Protein AF-A0A2D6LQT3-F1 (afdb_monomer)

Mean predicted aligned error: 7.53 Å

Foldseek 3Di:
DDPPPPPLPQDDDDPDFQKFKDWAQEPNWTKIKIWGWDQDPVGIQTQFIAIATVVHDPVVRVVRRVLRVVVNRCSSSVNDLVVVLVVDDLLDPNNVVSVVCVVCVPCRSVVNDPPDDHDRHYSPPVVPDD

Radius of gyration: 15.78 Å; Cα contacts (8 Å, |Δi|>4): 178; chains: 1; bounding box: 36×43×49 Å

Sequence (130 aa):
MTLIKENKVRKEIPNRMMSATFALPIDGRRVVGILDYTASETGLTPMAFWIKLKPTDSYLDRELRASGKLISRCLQHGESLKDLVDTLSQDNVIGQMANYLHKNMEDIIMGKQPDKKQRELSTDPYAMRE

Structure (mmCIF, N/CA/C/O backbone):
data_AF-A0A2D6LQT3-F1
#
_entry.id   AF-A0A2D6LQT3-F1
#
loop_
_atom_site.group_PDB
_atom_site.id
_atom_site.type_symbol
_atom_site.label_atom_id
_atom_site.label_alt_id
_atom_site.label_comp_id
_atom_site.label_asym_id
_atom_site.label_entity_id
_atom_site.label_seq_id
_atom_site.pdbx_PDB_ins_code
_atom_site.Cartn_x
_atom_site.Cartn_y
_atom_site.Cartn_z
_atom_site.occupancy
_atom_site.B_iso_or_equiv
_atom_site.auth_seq_id
_atom_site.auth_comp_id
_atom_site.auth_asym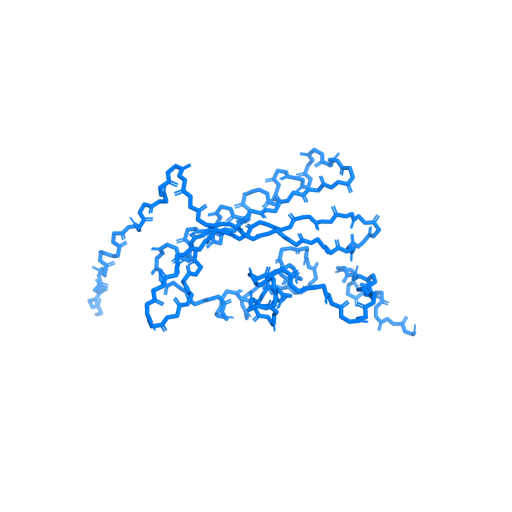_id
_atom_site.auth_atom_id
_atom_site.pdbx_PDB_model_num
ATOM 1 N N . MET A 1 1 ? 4.390 31.448 17.682 1.00 37.88 1 MET A N 1
ATOM 2 C CA . MET A 1 1 ? 3.850 30.212 17.076 1.00 37.88 1 MET A CA 1
ATOM 3 C C . MET A 1 1 ? 4.090 29.062 18.033 1.00 37.88 1 MET A C 1
ATOM 5 O O . MET A 1 1 ? 5.194 28.538 18.097 1.00 37.88 1 MET A O 1
ATOM 9 N N . THR A 1 2 ? 3.092 28.723 18.838 1.00 39.22 2 THR A N 1
ATOM 10 C CA . THR A 1 2 ? 3.150 27.572 19.738 1.00 39.22 2 THR A CA 1
ATOM 11 C C . THR A 1 2 ? 2.821 26.338 18.907 1.00 39.22 2 THR A C 1
ATOM 13 O O . THR A 1 2 ? 1.678 26.151 18.503 1.00 39.22 2 THR A O 1
ATOM 16 N N . LEU A 1 3 ? 3.836 25.533 18.584 1.00 50.19 3 LEU A N 1
ATOM 17 C CA . LEU A 1 3 ? 3.640 24.203 18.011 1.00 50.19 3 LEU A CA 1
ATOM 18 C C . LEU A 1 3 ? 2.933 23.359 19.072 1.00 50.19 3 LEU A C 1
ATOM 20 O O . LEU A 1 3 ? 3.573 22.837 19.986 1.00 50.19 3 LEU A O 1
ATOM 24 N N . ILE A 1 4 ? 1.607 23.270 18.989 1.00 50.50 4 ILE A N 1
ATOM 25 C CA . ILE A 1 4 ? 0.840 22.289 19.749 1.00 50.50 4 ILE A CA 1
ATOM 26 C C . ILE A 1 4 ? 1.312 20.929 19.235 1.00 50.50 4 ILE A C 1
ATOM 28 O O . ILE A 1 4 ? 0.932 20.488 18.154 1.00 50.50 4 ILE A O 1
ATOM 32 N N . LYS A 1 5 ? 2.216 20.287 19.983 1.00 48.38 5 LYS A N 1
ATOM 33 C CA . LYS A 1 5 ? 2.513 18.866 19.822 1.00 48.38 5 LYS A CA 1
ATOM 34 C C . LYS A 1 5 ? 1.243 18.120 20.205 1.00 48.38 5 LYS A C 1
ATOM 36 O O . LYS A 1 5 ? 1.045 17.794 21.374 1.00 48.38 5 LYS A O 1
ATOM 41 N N . GLU A 1 6 ? 0.375 17.860 19.235 1.00 52.84 6 GLU A N 1
ATOM 42 C CA . GLU A 1 6 ? -0.593 16.784 19.381 1.00 52.84 6 GLU A CA 1
ATOM 43 C C . GLU A 1 6 ? 0.213 15.499 19.591 1.00 52.84 6 GLU A C 1
ATOM 45 O O . GLU A 1 6 ? 0.809 14.952 18.662 1.00 52.84 6 GLU A O 1
ATOM 50 N N . ASN A 1 7 ? 0.287 15.035 20.838 1.00 50.50 7 ASN A N 1
ATOM 51 C CA . ASN A 1 7 ? 0.776 13.702 21.168 1.00 50.50 7 ASN A CA 1
ATOM 52 C C . ASN A 1 7 ? -0.243 12.682 20.635 1.00 50.50 7 ASN A C 1
ATOM 54 O O . ASN A 1 7 ? -0.975 12.059 21.401 1.00 50.50 7 ASN A O 1
ATOM 58 N N . LYS A 1 8 ? -0.327 12.514 19.310 1.00 56.72 8 LYS A N 1
ATOM 59 C CA . LYS A 1 8 ? -1.045 11.391 18.707 1.00 56.72 8 LYS A CA 1
ATOM 60 C C . LYS A 1 8 ? -0.233 10.134 18.983 1.00 56.72 8 LYS A C 1
ATOM 62 O O . LYS A 1 8 ? 0.668 9.773 18.223 1.00 56.72 8 LYS A O 1
ATOM 67 N N . VAL A 1 9 ? -0.523 9.510 20.124 1.00 64.81 9 VAL A N 1
ATOM 68 C CA . VAL A 1 9 ? 0.001 8.197 20.499 1.00 64.81 9 VAL A CA 1
ATOM 69 C C . VAL A 1 9 ? -0.319 7.237 19.356 1.00 64.81 9 VAL A C 1
ATOM 71 O O . VAL A 1 9 ? -1.469 7.118 18.935 1.00 64.81 9 VAL A O 1
ATOM 74 N N . ARG A 1 10 ? 0.722 6.599 18.814 1.00 68.56 10 ARG A N 1
ATOM 75 C CA . ARG A 1 10 ? 0.609 5.628 17.725 1.00 68.56 10 ARG A CA 1
ATOM 76 C C . ARG A 1 10 ? -0.366 4.529 18.143 1.00 68.56 10 ARG A C 1
ATOM 78 O O . ARG A 1 10 ? -0.121 3.861 19.145 1.00 68.56 10 ARG A O 1
ATOM 85 N N . LYS A 1 11 ? -1.426 4.303 17.364 1.00 77.06 11 LYS A N 1
ATOM 86 C CA . LYS A 1 11 ? -2.295 3.141 17.582 1.00 77.06 11 LYS A CA 1
ATOM 87 C C . LYS A 1 11 ? -1.495 1.866 17.321 1.00 77.06 11 LYS A C 1
ATOM 89 O O . LYS A 1 11 ? -0.967 1.689 16.222 1.00 77.06 11 LYS A O 1
ATOM 94 N N . GLU A 1 12 ? -1.373 0.995 18.318 1.00 75.19 12 GLU A N 1
ATOM 95 C CA . GLU A 1 12 ? -0.728 -0.305 18.126 1.00 75.19 12 GLU A CA 1
ATOM 96 C C . GLU A 1 12 ? -1.488 -1.138 17.088 1.00 75.19 12 GLU A C 1
ATOM 98 O O . GLU A 1 12 ? -2.711 -1.055 16.982 1.00 75.19 12 GLU A O 1
ATOM 103 N N . ILE A 1 13 ? -0.750 -1.927 16.303 1.00 75.12 13 ILE A N 1
ATOM 104 C CA . ILE A 1 13 ? -1.326 -2.945 15.419 1.00 75.12 13 ILE A CA 1
ATOM 105 C C . ILE A 1 13 ? -1.290 -4.267 16.197 1.00 75.12 13 ILE A C 1
ATOM 107 O O . ILE A 1 13 ? -0.194 -4.771 16.453 1.00 75.12 13 ILE A O 1
ATOM 111 N N . PRO A 1 14 ? -2.446 -4.828 16.596 1.00 75.94 14 PRO A N 1
ATOM 112 C CA . PRO A 1 14 ? -2.530 -6.167 17.162 1.00 75.94 14 PRO A CA 1
ATOM 113 C C . PRO A 1 14 ? -1.847 -7.231 16.295 1.00 75.94 14 PRO A C 1
ATOM 115 O O . PRO A 1 14 ? -1.896 -7.175 15.070 1.00 75.94 14 PRO A O 1
ATOM 118 N N . ASN A 1 15 ? -1.315 -8.279 16.931 1.00 71.75 15 ASN A N 1
ATOM 119 C CA . ASN A 1 15 ? -0.704 -9.426 16.239 1.00 71.75 15 ASN A CA 1
ATOM 120 C C . ASN A 1 15 ? -1.666 -10.187 15.301 1.00 71.75 15 ASN A C 1
ATOM 122 O O . ASN A 1 15 ? -1.217 -11.004 14.497 1.00 71.75 15 ASN A O 1
ATOM 126 N N . ARG A 1 16 ? -2.981 -9.967 15.415 1.00 70.94 16 ARG A N 1
ATOM 127 C CA . ARG A 1 16 ? -4.013 -10.518 14.529 1.00 70.94 16 ARG A CA 1
ATOM 128 C C . ARG A 1 16 ? -5.042 -9.430 14.234 1.00 70.94 16 ARG A C 1
ATOM 130 O O . ARG A 1 16 ? -5.748 -9.003 15.142 1.00 70.94 16 ARG A O 1
ATOM 137 N N . MET A 1 17 ? -5.109 -8.999 12.978 1.00 85.75 17 MET A N 1
ATOM 138 C CA . MET A 1 17 ? -6.057 -8.000 12.480 1.00 85.75 17 MET A CA 1
ATOM 139 C C . MET A 1 17 ? -6.780 -8.545 11.245 1.00 85.75 17 MET A C 1
ATOM 141 O O . MET A 1 17 ? -6.274 -9.447 10.572 1.00 85.75 17 MET A O 1
ATOM 145 N N . MET A 1 18 ? -7.970 -8.012 10.955 1.00 89.62 18 MET A N 1
ATOM 146 C CA . MET A 1 18 ? -8.616 -8.258 9.669 1.00 89.62 18 MET A CA 1
ATOM 147 C C . MET A 1 18 ? -7.704 -7.746 8.557 1.00 89.62 18 MET A C 1
ATOM 149 O O . MET A 1 18 ? -7.146 -6.654 8.659 1.00 89.62 18 MET A O 1
ATOM 153 N N . SER A 1 19 ? -7.547 -8.550 7.509 1.00 91.62 19 SER A N 1
ATOM 154 C CA . SER A 1 19 ? -6.701 -8.197 6.378 1.00 91.62 19 SER A CA 1
ATOM 155 C C . SER A 1 19 ? -7.382 -8.526 5.060 1.00 91.62 19 SER A C 1
ATOM 157 O O . SER A 1 19 ? -8.125 -9.502 4.951 1.00 91.62 19 SER A O 1
ATOM 159 N N . ALA A 1 20 ? -7.133 -7.693 4.058 1.00 92.44 20 ALA A N 1
ATOM 160 C CA . ALA A 1 20 ? -7.560 -7.909 2.686 1.00 92.44 20 ALA A CA 1
ATOM 161 C C . ALA A 1 20 ? -6.334 -7.874 1.776 1.00 92.44 20 ALA A C 1
ATOM 163 O O . ALA A 1 20 ? -5.432 -7.056 1.953 1.00 92.44 20 ALA A O 1
ATOM 164 N N . THR A 1 21 ? -6.279 -8.787 0.810 1.00 92.69 21 THR A N 1
ATOM 165 C CA . THR A 1 21 ? -5.161 -8.886 -0.132 1.00 92.69 21 THR A CA 1
ATOM 166 C C . THR A 1 21 ? -5.653 -8.629 -1.543 1.00 92.69 21 THR A C 1
ATOM 168 O O . THR A 1 21 ? -6.643 -9.212 -1.974 1.00 92.69 21 THR A O 1
ATOM 171 N N . PHE A 1 22 ? -4.917 -7.814 -2.285 1.00 92.31 22 PHE A N 1
ATOM 172 C CA . PHE A 1 22 ? -5.139 -7.580 -3.706 1.00 92.31 22 PHE A CA 1
ATOM 173 C C . PHE A 1 22 ? -3.807 -7.619 -4.451 1.00 92.31 22 PHE A C 1
ATOM 175 O O . PHE A 1 22 ? -2.731 -7.542 -3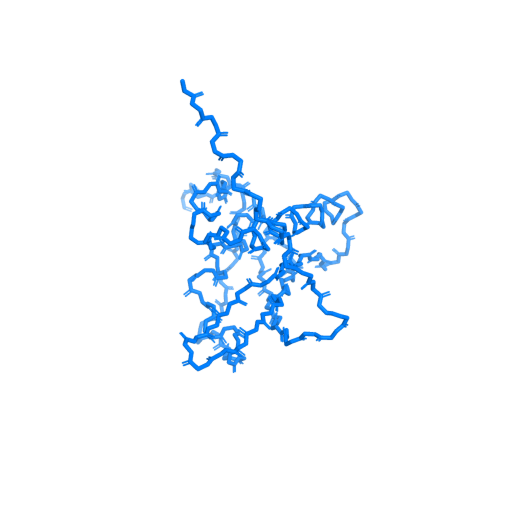.852 1.00 92.31 22 PHE A O 1
ATOM 182 N N . ALA A 1 23 ? -3.861 -7.792 -5.767 1.00 92.06 23 ALA A N 1
ATOM 183 C CA . ALA A 1 23 ? -2.665 -7.810 -6.592 1.00 92.06 23 ALA A CA 1
ATOM 184 C C . ALA A 1 23 ? -2.882 -7.008 -7.868 1.00 92.06 23 ALA A C 1
ATOM 186 O O . ALA A 1 23 ? -3.936 -7.127 -8.491 1.00 92.06 23 ALA A O 1
ATOM 187 N N . LEU A 1 24 ? -1.866 -6.245 -8.258 1.00 91.44 24 LEU A N 1
ATOM 188 C CA . LEU A 1 24 ? -1.849 -5.473 -9.491 1.00 91.44 24 LEU A CA 1
ATOM 189 C C . LEU A 1 24 ? -0.682 -5.921 -10.376 1.00 91.44 24 LEU A C 1
ATOM 191 O O . LEU A 1 24 ? 0.407 -6.193 -9.858 1.00 91.44 24 LEU A O 1
ATOM 195 N N . PRO A 1 25 ? -0.901 -6.018 -11.695 1.00 91.56 25 PRO A N 1
ATOM 196 C CA . PRO A 1 25 ? 0.184 -6.091 -12.657 1.00 91.56 25 PRO A CA 1
ATOM 197 C C . PRO A 1 25 ? 0.775 -4.685 -12.850 1.00 91.56 25 PRO A C 1
ATOM 199 O O . PRO A 1 25 ? 0.061 -3.771 -13.267 1.00 91.56 25 PRO A O 1
ATOM 202 N N . ILE A 1 26 ? 2.039 -4.496 -12.466 1.00 90.31 26 ILE A N 1
ATOM 203 C CA . ILE A 1 26 ? 2.764 -3.224 -12.591 1.00 90.31 26 ILE A CA 1
ATOM 204 C C . ILE A 1 26 ? 4.149 -3.507 -13.177 1.00 90.31 26 ILE A C 1
ATOM 206 O O . ILE A 1 26 ? 4.893 -4.310 -12.610 1.00 90.31 26 ILE A O 1
ATOM 210 N N . ASP A 1 27 ? 4.501 -2.852 -14.281 1.00 87.31 27 ASP A N 1
ATOM 211 C CA . ASP A 1 27 ? 5.795 -2.982 -14.973 1.00 87.31 27 ASP A CA 1
ATOM 212 C C . ASP A 1 27 ? 6.189 -4.441 -15.287 1.00 87.31 27 ASP A C 1
ATOM 214 O O . ASP A 1 27 ? 7.344 -4.851 -15.126 1.00 87.31 27 ASP A O 1
ATOM 218 N N . GLY A 1 28 ? 5.216 -5.272 -15.670 1.00 85.38 28 GLY A N 1
ATOM 219 C CA . GLY A 1 28 ? 5.401 -6.700 -15.941 1.00 85.38 28 GLY A CA 1
ATOM 220 C C . GLY A 1 28 ? 5.583 -7.557 -14.684 1.00 85.38 28 GLY A C 1
ATOM 221 O O . GLY A 1 28 ? 5.923 -8.740 -14.778 1.00 85.38 28 GLY A O 1
ATOM 222 N N . ARG A 1 29 ? 5.376 -6.988 -13.491 1.00 88.12 29 ARG A N 1
ATOM 223 C CA . ARG A 1 29 ? 5.543 -7.654 -12.193 1.00 88.12 29 ARG A CA 1
ATOM 224 C C . ARG A 1 29 ? 4.199 -7.794 -11.498 1.00 88.12 29 ARG A C 1
ATOM 226 O O . ARG A 1 29 ? 3.344 -6.915 -11.549 1.00 88.12 29 ARG A O 1
ATOM 233 N N . ARG A 1 30 ? 4.025 -8.887 -10.752 1.00 90.75 30 ARG A N 1
ATOM 234 C CA . ARG A 1 30 ? 2.862 -9.043 -9.876 1.00 90.75 30 ARG A CA 1
ATOM 235 C C . ARG A 1 30 ? 3.164 -8.410 -8.522 1.00 90.75 30 ARG A C 1
ATOM 237 O O . ARG A 1 30 ? 3.881 -8.993 -7.705 1.00 90.75 30 ARG A O 1
ATOM 244 N N . VAL A 1 31 ? 2.579 -7.248 -8.270 1.00 92.50 31 VAL A N 1
ATOM 245 C CA . VAL A 1 31 ? 2.679 -6.537 -6.992 1.00 92.50 31 VAL A CA 1
ATOM 246 C C . VAL A 1 31 ? 1.501 -6.934 -6.113 1.00 92.50 31 VAL A C 1
ATOM 248 O O . VAL A 1 31 ? 0.355 -6.889 -6.548 1.00 92.50 31 VAL A O 1
ATOM 251 N N . VAL A 1 32 ? 1.766 -7.361 -4.881 1.00 93.50 32 VAL A N 1
ATOM 252 C CA . VAL A 1 32 ? 0.746 -7.800 -3.920 1.00 93.50 32 VAL A CA 1
ATOM 253 C C . VAL A 1 32 ? 0.646 -6.778 -2.798 1.00 93.50 32 VAL A C 1
ATOM 255 O O . VAL A 1 32 ? 1.631 -6.545 -2.100 1.00 93.50 32 VAL A O 1
ATOM 258 N N . GLY A 1 33 ? -0.541 -6.204 -2.619 1.00 93.81 33 GLY A N 1
ATOM 259 C CA . GLY A 1 33 ? -0.892 -5.317 -1.516 1.00 93.81 33 GLY A CA 1
ATOM 260 C C . GLY A 1 33 ? -1.695 -6.065 -0.458 1.00 93.81 33 GLY A C 1
ATOM 261 O O . GLY A 1 33 ? -2.590 -6.842 -0.790 1.00 93.81 33 GLY A O 1
ATOM 262 N N . ILE A 1 34 ? -1.375 -5.838 0.810 1.00 94.19 34 ILE A N 1
ATOM 263 C CA . ILE A 1 34 ? -2.090 -6.384 1.964 1.00 94.19 34 ILE A CA 1
ATOM 264 C C . ILE A 1 34 ? -2.479 -5.200 2.839 1.00 94.19 34 ILE A C 1
ATOM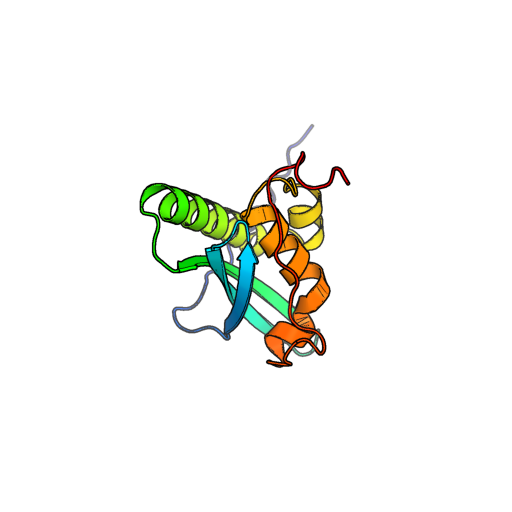 266 O O . ILE A 1 34 ? -1.609 -4.481 3.329 1.00 94.19 34 ILE A O 1
ATOM 270 N N . LEU A 1 35 ? -3.777 -4.988 2.998 1.00 93.69 35 LEU A N 1
ATOM 271 C CA . LEU A 1 35 ? -4.346 -3.971 3.866 1.00 93.69 35 LEU A CA 1
ATOM 272 C C . LEU A 1 35 ? -4.770 -4.625 5.174 1.00 93.69 35 LEU A C 1
ATOM 274 O O . LEU A 1 35 ? -5.612 -5.517 5.137 1.00 93.69 35 LEU A O 1
ATOM 278 N N . ASP A 1 36 ? -4.279 -4.117 6.299 1.00 93.00 36 ASP A N 1
ATOM 279 C CA . ASP A 1 36 ? -4.834 -4.432 7.613 1.00 93.00 36 ASP A CA 1
ATOM 280 C C . ASP A 1 36 ? -5.784 -3.309 8.037 1.00 93.00 36 ASP A C 1
ATOM 282 O O . ASP A 1 36 ? -5.463 -2.122 7.896 1.00 93.00 36 ASP A O 1
ATOM 286 N N . TYR A 1 37 ? -6.955 -3.673 8.549 1.00 91.56 37 TYR A N 1
ATOM 287 C CA . TYR A 1 37 ? -8.006 -2.721 8.900 1.00 91.56 37 TYR A CA 1
ATOM 288 C C . TYR A 1 37 ? -8.810 -3.167 10.123 1.00 91.56 37 TYR A C 1
ATOM 290 O O . TYR A 1 37 ? -8.848 -4.342 10.495 1.00 91.56 37 TYR A O 1
ATOM 298 N N . THR A 1 38 ? -9.501 -2.213 10.737 1.00 89.69 38 THR A N 1
ATOM 299 C CA . THR A 1 38 ? -10.526 -2.476 11.752 1.00 89.69 38 THR A CA 1
ATOM 300 C C . THR A 1 38 ? -11.889 -2.064 11.220 1.00 89.69 38 THR A C 1
ATOM 302 O O . THR A 1 38 ? -12.027 -0.967 10.675 1.00 89.69 38 THR A O 1
ATOM 305 N N . ALA A 1 39 ? -12.890 -2.921 11.398 1.00 85.88 39 ALA A N 1
ATOM 306 C CA . ALA A 1 39 ? -14.282 -2.590 11.130 1.00 85.88 39 ALA A CA 1
ATOM 307 C C . ALA A 1 39 ? -14.957 -2.099 12.420 1.00 85.88 39 ALA A C 1
ATOM 309 O O . ALA A 1 39 ? -14.844 -2.743 13.464 1.00 85.88 39 ALA A O 1
ATOM 310 N N . SER A 1 40 ? -15.651 -0.969 12.344 1.00 83.31 40 SER A N 1
ATOM 311 C CA . SER A 1 40 ? -16.553 -0.461 13.380 1.00 83.31 40 SER A CA 1
ATOM 312 C C . SER A 1 40 ? -17.935 -0.203 12.782 1.00 83.31 40 SER A C 1
ATOM 314 O O . SER A 1 40 ? -18.101 -0.185 11.564 1.00 83.31 40 SER A O 1
ATOM 316 N N . GLU A 1 41 ? -18.933 0.048 13.630 1.00 79.06 41 GLU A N 1
ATOM 317 C CA . GLU A 1 41 ? -20.287 0.429 13.186 1.00 79.06 41 GLU A CA 1
ATOM 318 C C . GLU A 1 41 ? -20.283 1.682 12.292 1.00 79.06 41 GLU A C 1
ATOM 320 O O . GLU A 1 41 ? -21.148 1.857 11.442 1.00 79.06 41 GLU A O 1
ATOM 325 N N . THR A 1 42 ? -19.274 2.538 12.463 1.00 75.19 42 THR A N 1
ATOM 326 C CA . THR A 1 42 ? -19.080 3.783 11.714 1.00 75.19 42 THR A CA 1
ATOM 327 C C . THR A 1 42 ? -18.299 3.619 10.409 1.00 75.19 42 THR A C 1
ATOM 329 O O . THR A 1 42 ? -18.189 4.590 9.663 1.00 75.19 42 THR A O 1
ATOM 332 N N . GLY A 1 43 ? -17.729 2.441 10.127 1.00 82.19 43 GLY A N 1
ATOM 333 C CA . GLY A 1 43 ? -17.025 2.166 8.874 1.00 82.19 43 GLY A CA 1
ATOM 334 C C . GLY A 1 43 ? -15.706 1.405 9.021 1.00 82.19 43 GLY A C 1
ATOM 335 O O . GLY A 1 43 ? -15.420 0.753 10.024 1.00 82.19 43 GLY A O 1
ATOM 336 N N . LEU A 1 44 ? -14.893 1.474 7.966 1.00 86.88 44 LEU A N 1
ATOM 337 C CA . LEU A 1 44 ? -13.626 0.756 7.837 1.00 86.88 44 LEU A CA 1
ATOM 338 C C . LEU A 1 44 ? -12.465 1.717 8.090 1.00 86.88 44 LEU A C 1
ATOM 340 O O . LEU A 1 44 ? -12.358 2.754 7.440 1.00 86.88 44 LEU A O 1
ATOM 344 N N . THR A 1 45 ? -11.583 1.368 9.026 1.00 88.56 45 THR A N 1
ATOM 345 C CA . THR A 1 45 ? -10.378 2.155 9.325 1.00 88.56 45 THR A CA 1
ATOM 346 C C . THR A 1 45 ? -9.129 1.388 8.889 1.00 88.56 45 THR A C 1
ATOM 348 O O . THR A 1 45 ? -8.793 0.381 9.519 1.00 88.56 45 THR A O 1
ATOM 351 N N . PRO A 1 46 ? -8.428 1.842 7.833 1.00 89.44 46 PRO A N 1
ATOM 352 C CA . PRO A 1 46 ? -7.104 1.349 7.467 1.00 89.44 46 PRO A CA 1
ATOM 353 C C . PRO A 1 46 ? -6.098 1.549 8.603 1.00 89.44 46 PRO A C 1
ATOM 355 O O . PRO A 1 46 ? -6.011 2.634 9.174 1.00 89.44 46 PRO A O 1
ATOM 358 N N . MET A 1 47 ? -5.315 0.518 8.906 1.00 90.12 47 MET A N 1
ATOM 359 C CA . MET A 1 47 ? -4.346 0.531 10.006 1.00 90.12 47 MET A CA 1
ATOM 360 C C . MET A 1 47 ? -2.921 0.267 9.533 1.00 90.12 47 MET A C 1
ATOM 362 O O . MET A 1 47 ? -1.980 0.880 10.038 1.00 90.12 47 MET A O 1
ATOM 366 N N . ALA A 1 48 ? -2.748 -0.640 8.575 1.00 91.69 48 ALA A N 1
ATOM 367 C CA . ALA A 1 48 ? -1.445 -0.945 8.006 1.00 91.69 48 ALA A CA 1
ATOM 368 C C . ALA A 1 48 ? -1.560 -1.310 6.532 1.00 91.69 48 ALA A C 1
ATOM 370 O O . ALA A 1 48 ? -2.588 -1.806 6.072 1.00 91.69 48 ALA A O 1
ATOM 371 N N . PHE A 1 49 ? -0.478 -1.083 5.800 1.00 93.19 49 PHE A N 1
ATOM 372 C CA . PHE A 1 49 ? -0.386 -1.426 4.396 1.00 93.19 49 PHE A CA 1
ATOM 373 C C . PHE A 1 49 ? 0.967 -2.057 4.086 1.00 93.19 49 PHE A C 1
ATOM 375 O O . PHE A 1 49 ? 2.026 -1.478 4.337 1.00 93.19 49 PHE A O 1
ATOM 382 N N . TRP A 1 50 ? 0.933 -3.258 3.522 1.00 93.06 50 TRP A N 1
ATOM 383 C CA . TRP A 1 50 ? 2.115 -4.031 3.166 1.00 93.06 50 TRP A CA 1
ATOM 384 C C . TRP A 1 50 ? 2.141 -4.277 1.671 1.00 93.06 50 TRP A C 1
ATOM 386 O O . TRP A 1 50 ? 1.129 -4.649 1.084 1.00 93.06 50 TRP A O 1
ATOM 396 N N . ILE A 1 51 ? 3.318 -4.148 1.066 1.00 93.25 51 ILE A N 1
ATOM 397 C CA . ILE A 1 51 ? 3.519 -4.455 -0.348 1.00 93.25 51 ILE A CA 1
ATOM 398 C C . ILE A 1 51 ? 4.648 -5.462 -0.501 1.00 93.25 51 ILE A C 1
ATOM 400 O O . ILE A 1 51 ? 5.642 -5.416 0.228 1.00 93.25 51 ILE A O 1
ATOM 404 N N . LYS A 1 52 ? 4.456 -6.400 -1.429 1.00 91.25 52 LYS A N 1
ATOM 405 C CA . LYS A 1 52 ? 5.396 -7.472 -1.764 1.00 91.25 52 LYS A CA 1
ATOM 406 C C . LYS A 1 52 ? 5.437 -7.685 -3.272 1.00 91.25 52 LYS A C 1
ATOM 408 O O . LYS A 1 52 ? 4.407 -7.556 -3.936 1.00 91.25 52 LYS A O 1
ATOM 413 N N . LEU A 1 53 ? 6.587 -8.091 -3.797 1.00 90.44 53 LEU A N 1
ATOM 414 C CA . LEU A 1 53 ? 6.739 -8.462 -5.209 1.00 90.44 53 LEU A CA 1
ATOM 415 C C . LEU A 1 53 ? 6.706 -9.973 -5.427 1.00 90.44 53 LEU A C 1
ATOM 417 O O . LEU A 1 53 ? 7.185 -10.749 -4.599 1.00 90.44 53 LEU A O 1
ATOM 421 N N . LYS A 1 54 ? 6.154 -10.392 -6.570 1.00 85.38 54 LYS A N 1
ATOM 422 C CA . LYS A 1 54 ? 6.241 -11.764 -7.079 1.00 85.38 54 LYS A CA 1
ATOM 423 C C . LYS A 1 54 ? 6.613 -11.755 -8.576 1.00 85.38 54 LYS A C 1
ATOM 425 O O . LYS A 1 54 ? 5.825 -11.231 -9.363 1.00 85.38 54 LYS A O 1
ATOM 430 N N . PRO A 1 55 ? 7.737 -12.377 -8.991 1.00 81.81 55 PRO A N 1
ATOM 431 C CA . PRO A 1 55 ? 8.805 -12.941 -8.154 1.00 81.81 55 PRO A CA 1
ATOM 432 C C . PRO A 1 55 ? 9.526 -11.857 -7.336 1.00 81.81 55 PRO A C 1
ATOM 434 O O . PRO A 1 55 ? 9.448 -10.673 -7.652 1.00 81.81 55 PRO A O 1
ATOM 437 N N . THR A 1 56 ? 10.188 -12.262 -6.252 1.00 79.81 56 THR A N 1
ATOM 438 C CA . THR A 1 56 ? 10.869 -11.325 -5.351 1.00 79.81 56 THR A CA 1
ATOM 439 C C . THR A 1 56 ? 12.061 -10.670 -6.048 1.00 79.81 56 THR A C 1
ATOM 441 O O . THR A 1 56 ? 12.963 -11.361 -6.514 1.00 79.81 56 THR A O 1
ATOM 444 N N . ASP A 1 57 ? 12.095 -9.341 -6.042 1.00 83.00 57 ASP A N 1
ATOM 445 C CA . ASP A 1 57 ? 13.258 -8.523 -6.395 1.00 83.00 57 ASP A CA 1
ATOM 446 C C . ASP A 1 57 ? 13.878 -8.007 -5.092 1.00 83.00 57 ASP A C 1
ATOM 448 O O . ASP A 1 57 ? 13.207 -7.334 -4.313 1.00 83.00 57 ASP A O 1
ATOM 452 N N . SER A 1 58 ? 15.127 -8.368 -4.796 1.00 79.06 58 SER A N 1
ATOM 453 C CA . SER A 1 58 ? 15.716 -8.136 -3.470 1.00 79.06 58 SER A CA 1
ATOM 454 C C . SER A 1 58 ? 15.892 -6.658 -3.117 1.00 79.06 58 SER A C 1
ATOM 456 O O . SER A 1 58 ? 15.841 -6.324 -1.930 1.00 79.06 58 SER A O 1
ATOM 458 N N . TYR A 1 59 ? 16.100 -5.790 -4.107 1.00 85.88 59 TYR A N 1
ATOM 459 C CA . TYR A 1 59 ? 16.262 -4.356 -3.896 1.00 85.88 59 TYR A CA 1
ATOM 460 C C . TYR A 1 59 ? 14.892 -3.687 -3.805 1.00 85.88 59 TYR A C 1
ATOM 462 O O . TYR A 1 59 ? 14.557 -3.100 -2.773 1.00 85.88 59 TYR A O 1
ATOM 470 N N . LEU A 1 60 ? 14.053 -3.878 -4.826 1.00 87.25 60 LEU A N 1
ATOM 471 C CA . LEU A 1 60 ? 12.751 -3.219 -4.885 1.00 87.25 60 LEU A CA 1
ATOM 472 C C . LEU A 1 60 ? 11.802 -3.714 -3.779 1.00 87.25 60 LEU A C 1
ATOM 474 O O . LEU A 1 60 ? 11.062 -2.921 -3.205 1.00 87.25 60 LEU A O 1
ATOM 478 N N . ASP A 1 61 ? 11.851 -4.992 -3.384 1.00 87.50 61 ASP A N 1
ATOM 479 C CA . ASP A 1 61 ? 11.039 -5.504 -2.265 1.00 87.50 61 ASP A CA 1
ATOM 480 C C . ASP A 1 61 ? 11.426 -4.855 -0.924 1.00 87.50 61 ASP A C 1
ATOM 482 O O . ASP A 1 61 ? 10.560 -4.627 -0.075 1.00 87.50 61 ASP A O 1
ATOM 486 N N . ARG A 1 62 ? 12.707 -4.504 -0.720 1.00 89.44 62 ARG A N 1
ATOM 487 C CA . ARG A 1 62 ? 13.151 -3.789 0.492 1.00 89.44 62 ARG A CA 1
ATOM 488 C C . ARG A 1 62 ? 12.594 -2.371 0.528 1.00 89.44 62 ARG A C 1
ATOM 490 O O . ARG A 1 62 ? 12.102 -1.957 1.579 1.00 89.44 62 ARG A O 1
ATOM 497 N N . GLU A 1 63 ? 12.635 -1.665 -0.599 1.00 91.06 63 GLU A N 1
ATOM 498 C CA . GLU A 1 63 ? 12.075 -0.317 -0.730 1.00 91.06 63 GLU A CA 1
ATOM 499 C C . GLU A 1 63 ? 10.559 -0.326 -0.530 1.00 91.06 63 GLU A C 1
ATOM 501 O O . GLU A 1 63 ? 10.044 0.406 0.312 1.00 91.06 63 GLU A O 1
ATOM 506 N N . LEU A 1 64 ? 9.839 -1.233 -1.194 1.00 92.12 64 LEU A N 1
ATOM 507 C CA . LEU A 1 64 ? 8.386 -1.357 -1.049 1.00 92.12 64 LEU A CA 1
ATOM 508 C C . LEU A 1 64 ? 7.971 -1.715 0.378 1.00 92.12 64 LEU A C 1
ATOM 510 O O . LEU A 1 64 ? 6.973 -1.200 0.887 1.00 92.12 64 LEU A O 1
ATOM 514 N N . ARG A 1 65 ? 8.757 -2.547 1.068 1.00 91.25 65 ARG A N 1
ATOM 515 C CA . ARG A 1 65 ? 8.530 -2.863 2.481 1.00 91.25 65 ARG A CA 1
ATOM 516 C C . ARG A 1 65 ? 8.774 -1.659 3.388 1.00 91.25 65 ARG A C 1
ATOM 518 O O . ARG A 1 65 ? 8.049 -1.497 4.371 1.00 91.25 65 ARG A O 1
ATOM 525 N N . ALA A 1 66 ? 9.781 -0.837 3.099 1.00 92.81 66 ALA A N 1
ATOM 526 C CA . ALA A 1 66 ? 10.029 0.400 3.834 1.00 92.81 66 ALA A CA 1
ATOM 527 C C . ALA A 1 66 ? 8.885 1.405 3.620 1.00 92.81 66 ALA A C 1
ATOM 529 O O . ALA A 1 66 ? 8.336 1.917 4.597 1.00 92.81 66 ALA A O 1
ATOM 530 N N . SER A 1 67 ? 8.452 1.596 2.373 1.00 93.31 67 SER A N 1
ATOM 531 C CA . SER A 1 67 ? 7.339 2.479 2.012 1.00 93.31 67 SER A CA 1
ATOM 532 C C . SER A 1 67 ? 6.009 2.022 2.617 1.00 93.31 67 SER A C 1
ATOM 534 O O . SER A 1 67 ? 5.285 2.835 3.187 1.00 93.31 67 SER A O 1
ATOM 536 N N . GLY A 1 68 ? 5.711 0.719 2.606 1.00 92.94 68 GLY A N 1
ATOM 537 C CA . 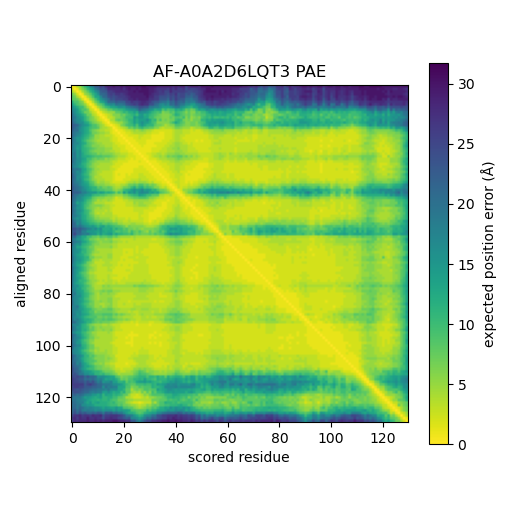GLY A 1 68 ? 4.523 0.171 3.273 1.00 92.94 68 GLY A CA 1
ATOM 538 C C . GLY A 1 68 ? 4.521 0.432 4.785 1.00 92.94 68 GLY A C 1
ATOM 539 O O . GLY A 1 68 ? 3.515 0.862 5.353 1.00 92.94 68 GLY A O 1
ATOM 540 N N . LYS A 1 69 ? 5.674 0.279 5.453 1.00 92.75 69 LYS A N 1
ATOM 541 C CA . LYS A 1 69 ? 5.818 0.631 6.878 1.00 92.75 69 LYS A CA 1
ATOM 542 C C . LYS A 1 69 ? 5.618 2.125 7.138 1.00 92.75 69 LYS A C 1
ATOM 544 O O . LYS A 1 69 ? 5.056 2.474 8.175 1.00 92.75 69 LYS A O 1
ATOM 549 N N . LEU A 1 70 ? 6.072 2.990 6.230 1.00 92.44 70 LEU A N 1
ATOM 550 C CA . LEU A 1 70 ? 5.874 4.434 6.338 1.00 92.44 70 LEU A CA 1
ATOM 551 C C . LEU A 1 70 ? 4.391 4.799 6.210 1.00 92.44 70 LEU A C 1
ATOM 553 O O . LEU A 1 70 ? 3.866 5.464 7.097 1.00 92.44 70 LEU A O 1
ATOM 557 N N . ILE A 1 71 ? 3.699 4.280 5.191 1.00 92.94 71 ILE A N 1
ATOM 558 C CA . ILE A 1 71 ? 2.246 4.458 5.031 1.00 92.94 71 ILE A CA 1
ATOM 559 C C . ILE A 1 71 ? 1.504 3.949 6.265 1.00 92.94 71 ILE A C 1
ATOM 561 O O . ILE A 1 71 ? 0.656 4.648 6.808 1.00 92.94 71 ILE A O 1
ATOM 565 N N . SER A 1 72 ? 1.864 2.762 6.760 1.00 92.50 72 SER A N 1
ATOM 566 C CA . SER A 1 72 ? 1.273 2.204 7.980 1.00 92.50 72 SER A CA 1
ATOM 567 C C . SER A 1 72 ? 1.434 3.157 9.165 1.00 92.50 72 SER A C 1
ATOM 569 O O . SER A 1 72 ? 0.494 3.370 9.921 1.00 92.50 72 SER A O 1
ATOM 571 N N . ARG A 1 73 ? 2.604 3.787 9.314 1.00 91.62 73 ARG A N 1
ATOM 572 C CA . ARG A 1 73 ? 2.832 4.785 10.363 1.00 91.62 73 ARG A CA 1
ATOM 573 C C . ARG A 1 73 ? 1.913 5.999 10.201 1.00 91.62 73 ARG A C 1
ATOM 575 O O . ARG A 1 73 ? 1.331 6.422 11.196 1.00 91.62 73 ARG A O 1
ATOM 582 N N . CYS A 1 74 ? 1.769 6.532 8.991 1.00 91.75 74 CYS A N 1
ATOM 583 C CA . CYS A 1 74 ? 0.866 7.650 8.709 1.00 91.75 74 CYS A CA 1
ATOM 584 C C . CYS A 1 74 ? -0.594 7.305 9.049 1.00 91.75 74 CYS A C 1
ATOM 586 O O . CYS A 1 74 ? -1.251 8.035 9.792 1.00 91.75 74 CYS A O 1
ATOM 588 N N . LEU A 1 75 ? -1.070 6.130 8.620 1.00 90.69 75 LEU A N 1
ATOM 589 C CA . LEU A 1 75 ? -2.408 5.626 8.954 1.00 90.69 75 LEU A CA 1
ATOM 590 C C . LEU A 1 75 ? -2.605 5.487 10.473 1.00 90.69 75 LEU A C 1
ATOM 592 O O . LEU A 1 75 ? -3.624 5.906 11.021 1.00 90.69 75 LEU A O 1
ATOM 596 N N . GLN A 1 76 ? -1.597 4.986 11.195 1.00 88.25 76 GLN A N 1
ATOM 597 C CA . GLN A 1 76 ? -1.627 4.889 12.660 1.00 88.25 76 GLN A CA 1
ATOM 598 C C . GLN A 1 76 ? -1.656 6.253 13.371 1.00 88.25 76 GLN A C 1
ATOM 600 O O . GLN A 1 76 ? -2.113 6.321 14.516 1.00 88.25 76 GLN A O 1
ATOM 605 N N . HIS A 1 77 ? -1.181 7.322 12.723 1.00 88.75 77 HIS A N 1
ATOM 606 C CA . HIS A 1 77 ? -1.300 8.707 13.196 1.00 88.75 77 HIS A CA 1
ATOM 607 C C . HIS A 1 77 ? -2.614 9.381 12.759 1.00 88.75 77 HIS A C 1
ATOM 609 O O . HIS A 1 77 ? -2.851 10.550 13.076 1.00 88.75 77 HIS A O 1
ATOM 615 N N . GLY A 1 78 ? -3.505 8.637 12.100 1.00 85.50 78 GLY A N 1
ATOM 616 C CA . GLY A 1 78 ? -4.808 9.120 11.658 1.00 85.50 78 GLY A CA 1
ATOM 617 C C . GLY A 1 78 ? -4.738 10.020 10.429 1.00 85.50 78 GLY A C 1
ATOM 618 O O . GLY A 1 78 ? -5.655 10.810 10.225 1.00 85.50 78 GLY A O 1
ATOM 619 N N . GLU A 1 79 ? -3.660 9.941 9.645 1.00 89.94 79 GLU A N 1
ATOM 620 C CA . GLU A 1 79 ? -3.636 10.544 8.313 1.00 89.94 79 GLU A CA 1
ATOM 621 C C . GLU A 1 79 ? -4.620 9.807 7.402 1.00 89.94 79 GLU A C 1
ATOM 623 O O . GLU A 1 79 ? -4.760 8.580 7.476 1.00 89.94 79 GLU A O 1
ATOM 628 N N . SER A 1 80 ? -5.326 10.554 6.554 1.00 89.88 80 SER A N 1
ATOM 629 C CA . SER A 1 80 ? -6.286 9.949 5.641 1.00 89.88 80 SER A CA 1
ATOM 630 C C . SER A 1 80 ? -5.557 9.252 4.491 1.00 89.88 80 SER A C 1
ATOM 632 O O . SER A 1 80 ? -4.539 9.730 3.988 1.00 89.88 80 SER A O 1
ATOM 634 N N . LEU A 1 81 ? -6.095 8.118 4.032 1.00 89.88 81 LEU A N 1
ATOM 635 C CA . LEU A 1 81 ? -5.544 7.428 2.864 1.00 89.88 81 LEU A CA 1
ATOM 636 C C . LEU A 1 81 ? -5.563 8.329 1.619 1.00 89.88 81 LEU A C 1
ATOM 638 O O . LEU A 1 81 ? -4.658 8.250 0.794 1.00 89.88 81 LEU A O 1
ATOM 642 N N . LYS A 1 82 ? -6.568 9.203 1.507 1.00 91.31 82 LYS A N 1
ATOM 643 C CA . LYS A 1 82 ? -6.678 10.172 0.419 1.00 91.31 82 LYS A CA 1
ATOM 644 C C . LYS A 1 82 ? -5.490 11.137 0.408 1.00 91.31 82 LYS A C 1
ATOM 646 O O . LYS A 1 82 ? -4.856 11.277 -0.630 1.00 91.31 82 LYS A O 1
ATOM 651 N N . ASP A 1 83 ? -5.160 11.746 1.546 1.00 91.38 83 ASP A N 1
ATOM 652 C CA . ASP A 1 83 ? -4.048 12.706 1.625 1.00 91.38 83 ASP A CA 1
ATOM 653 C C . ASP A 1 83 ? -2.706 12.029 1.307 1.00 91.38 83 ASP A C 1
ATOM 655 O O . ASP A 1 83 ? -1.848 12.603 0.631 1.00 91.38 83 ASP A O 1
ATOM 659 N N . LEU A 1 84 ? -2.544 10.769 1.728 1.00 91.56 84 LEU A N 1
ATOM 660 C CA . LEU A 1 84 ? -1.371 9.966 1.380 1.00 91.56 84 LEU A CA 1
ATOM 661 C C . LEU A 1 84 ? -1.278 9.710 -0.125 1.00 91.56 84 LEU A C 1
ATOM 663 O O . LEU A 1 84 ? -0.202 9.858 -0.698 1.00 91.56 84 LEU A O 1
ATOM 667 N N . VAL A 1 85 ? -2.386 9.356 -0.779 1.00 91.31 85 VAL A N 1
ATOM 668 C CA . VAL A 1 85 ? -2.423 9.156 -2.236 1.00 91.31 85 VAL A CA 1
ATOM 669 C C . VAL A 1 85 ? -2.123 10.448 -2.986 1.00 91.31 85 VAL A C 1
ATOM 671 O O . VAL A 1 85 ? -1.352 10.409 -3.939 1.00 91.31 85 VAL A O 1
ATOM 674 N N . ASP A 1 86 ? -2.668 11.577 -2.536 1.00 90.56 86 ASP A N 1
ATOM 675 C CA . ASP A 1 86 ? -2.417 12.889 -3.143 1.00 90.56 86 ASP A CA 1
ATOM 676 C C . ASP A 1 86 ? -0.945 13.330 -2.987 1.00 90.56 86 ASP A C 1
ATOM 678 O O . ASP A 1 86 ? -0.442 14.112 -3.792 1.00 90.56 86 ASP A O 1
ATOM 682 N N . THR A 1 87 ? -0.232 12.798 -1.986 1.00 90.56 87 THR A N 1
ATOM 683 C CA . THR A 1 87 ? 1.203 13.055 -1.761 1.00 90.56 87 THR A CA 1
ATOM 684 C C . THR A 1 87 ? 2.112 12.126 -2.573 1.00 90.56 87 THR A C 1
ATOM 686 O O . THR A 1 87 ? 3.223 12.505 -2.945 1.00 90.56 87 THR A O 1
ATOM 689 N N . LEU A 1 88 ? 1.681 10.888 -2.825 1.00 90.44 88 LEU A N 1
ATOM 690 C CA . LEU A 1 88 ? 2.492 9.880 -3.505 1.00 90.44 88 LEU A CA 1
ATOM 691 C C . LEU A 1 88 ? 2.440 10.052 -5.026 1.00 90.44 88 LEU A C 1
ATOM 693 O O . LEU A 1 88 ? 1.386 9.930 -5.655 1.00 90.44 88 LEU A O 1
ATOM 697 N N . SER A 1 89 ? 3.610 10.225 -5.639 1.00 85.94 89 SER A N 1
ATOM 698 C CA . SER A 1 89 ? 3.730 10.256 -7.097 1.00 85.94 89 SER A CA 1
ATOM 699 C C . SER A 1 89 ? 3.234 8.952 -7.737 1.00 85.94 89 SER A C 1
ATOM 701 O O . SER A 1 89 ? 3.431 7.864 -7.198 1.00 85.94 89 SER A O 1
ATOM 703 N N . GLN A 1 90 ? 2.574 9.058 -8.893 1.00 85.69 90 GLN A N 1
ATOM 704 C CA . GLN A 1 90 ? 2.020 7.908 -9.631 1.00 85.69 90 GLN A CA 1
ATOM 705 C C . GLN A 1 90 ? 3.038 7.250 -10.582 1.00 85.69 90 GLN A C 1
ATOM 707 O O . GLN A 1 90 ? 2.747 6.219 -11.182 1.00 85.69 90 GLN A O 1
ATOM 712 N N . ASP A 1 91 ? 4.239 7.814 -10.687 1.00 86.56 91 ASP A N 1
ATOM 713 C CA . ASP A 1 91 ? 5.407 7.269 -11.394 1.00 86.56 91 ASP A CA 1
ATOM 714 C C . ASP A 1 91 ? 6.174 6.228 -10.554 1.00 86.56 91 ASP A C 1
ATOM 716 O O . ASP A 1 91 ? 7.333 5.913 -10.812 1.00 86.56 91 ASP A O 1
ATOM 720 N N . ASN A 1 92 ? 5.540 5.691 -9.509 1.00 88.75 92 ASN A N 1
ATOM 721 C CA . ASN A 1 92 ? 6.116 4.664 -8.661 1.00 88.75 92 ASN A CA 1
ATOM 722 C C .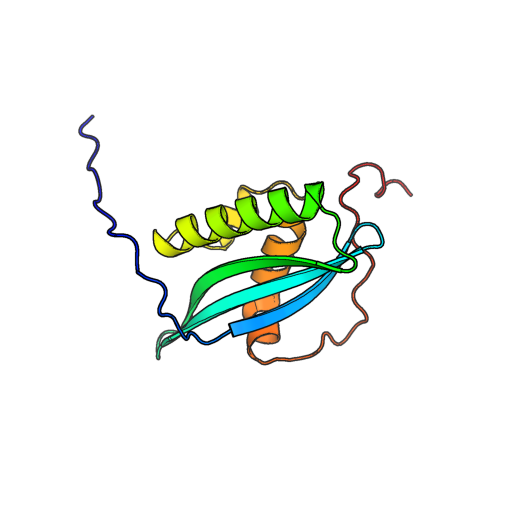 ASN A 1 92 ? 5.066 3.623 -8.242 1.00 88.75 92 ASN A C 1
ATOM 724 O O . ASN A 1 92 ? 3.856 3.868 -8.200 1.00 88.75 92 ASN A O 1
ATOM 728 N N . VAL A 1 93 ? 5.554 2.430 -7.898 1.00 91.38 93 VAL A N 1
ATOM 729 C CA . VAL A 1 93 ? 4.712 1.281 -7.539 1.00 91.38 93 VAL A CA 1
ATOM 730 C C . VAL A 1 93 ? 3.855 1.578 -6.304 1.00 91.38 93 VAL A C 1
ATOM 732 O O . VAL A 1 93 ? 2.691 1.189 -6.251 1.00 91.38 93 VAL A O 1
ATOM 735 N N . ILE A 1 94 ? 4.409 2.267 -5.301 1.00 92.62 94 ILE A N 1
ATOM 736 C CA . ILE A 1 94 ? 3.718 2.536 -4.032 1.00 92.62 94 ILE A CA 1
ATOM 737 C C . ILE A 1 94 ? 2.503 3.455 -4.226 1.00 92.62 94 ILE A C 1
ATOM 739 O O . ILE A 1 94 ? 1.437 3.177 -3.679 1.00 92.62 94 ILE A O 1
ATOM 743 N N . GLY A 1 95 ? 2.638 4.498 -5.039 1.00 92.25 95 GLY A N 1
ATOM 744 C CA . GLY A 1 95 ? 1.601 5.469 -5.359 1.00 92.25 95 GLY A CA 1
ATOM 745 C C . GLY A 1 95 ? 0.503 4.863 -6.217 1.00 92.25 95 GLY A C 1
ATOM 746 O O . GLY A 1 95 ? -0.671 5.067 -5.910 1.00 92.25 95 GLY A O 1
ATOM 747 N N . GLN A 1 96 ? 0.857 4.036 -7.205 1.00 92.06 96 GLN A N 1
ATOM 748 C CA . GLN A 1 96 ? -0.115 3.259 -7.986 1.00 92.06 96 GLN A CA 1
ATOM 749 C C . GLN A 1 96 ? -0.926 2.309 -7.090 1.00 92.06 96 GLN A C 1
ATOM 751 O O . GLN A 1 96 ? -2.157 2.279 -7.145 1.00 92.06 96 GLN A O 1
ATOM 756 N N . MET A 1 97 ? -0.246 1.570 -6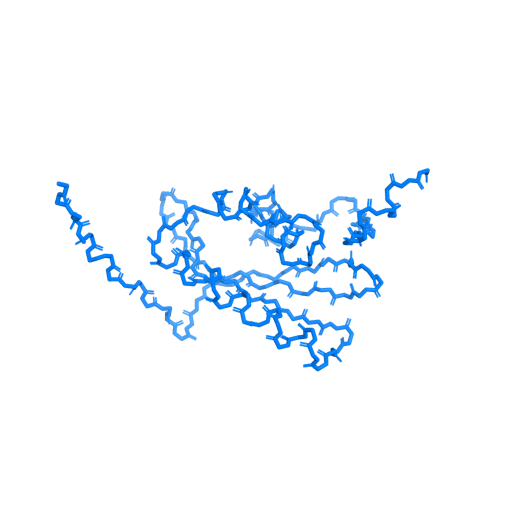.207 1.00 93.62 97 MET A N 1
ATOM 757 C CA . MET A 1 97 ? -0.883 0.644 -5.265 1.00 93.62 97 MET A CA 1
ATOM 758 C C . MET A 1 97 ? -1.801 1.366 -4.270 1.00 93.62 97 MET A C 1
ATOM 760 O O . MET A 1 97 ? -2.927 0.918 -4.044 1.00 93.62 97 MET A O 1
ATOM 764 N N . ALA A 1 98 ? -1.349 2.480 -3.687 1.00 93.44 98 ALA A N 1
ATOM 765 C CA . ALA A 1 98 ? -2.136 3.274 -2.746 1.00 93.44 98 ALA A CA 1
ATOM 766 C C . ALA A 1 98 ? -3.354 3.923 -3.425 1.00 93.44 98 ALA A C 1
ATOM 768 O O . ALA A 1 98 ? -4.450 3.907 -2.868 1.00 93.44 98 ALA A O 1
ATOM 769 N N . ASN A 1 99 ? -3.194 4.430 -4.650 1.00 93.44 99 ASN A N 1
ATOM 770 C CA . ASN A 1 99 ? -4.284 5.019 -5.428 1.00 93.44 99 ASN A CA 1
ATOM 771 C C . ASN A 1 99 ? -5.350 3.978 -5.789 1.00 93.44 99 ASN A C 1
ATOM 773 O O . ASN A 1 99 ? -6.547 4.227 -5.636 1.00 93.44 99 ASN A O 1
ATOM 777 N N . TYR A 1 100 ? -4.929 2.786 -6.223 1.00 92.19 100 TYR A N 1
ATOM 778 C CA . TYR A 1 100 ? -5.858 1.691 -6.487 1.00 92.19 100 TYR A CA 1
ATOM 779 C C . TYR A 1 100 ? -6.608 1.270 -5.221 1.00 92.19 100 TYR A C 1
ATOM 781 O O . TYR A 1 100 ? -7.825 1.092 -5.266 1.00 92.19 100 TYR A O 1
ATOM 789 N N . LEU A 1 101 ? -5.897 1.150 -4.097 1.00 92.06 101 LEU A N 1
ATOM 790 C CA . LEU A 1 101 ? -6.499 0.849 -2.804 1.00 92.06 101 LEU A CA 1
ATOM 791 C C . LEU A 1 101 ? -7.551 1.897 -2.424 1.00 92.06 101 LEU A C 1
ATOM 793 O O . LEU A 1 101 ? -8.665 1.523 -2.087 1.00 92.06 101 LEU A O 1
ATOM 797 N N . HIS A 1 102 ? -7.231 3.188 -2.521 1.00 92.94 102 HIS A N 1
ATOM 798 C CA . HIS A 1 102 ? -8.159 4.271 -2.190 1.00 92.94 102 HIS A CA 1
ATOM 799 C C . HIS A 1 102 ? -9.440 4.224 -3.033 1.00 92.94 102 HIS A C 1
ATOM 801 O O . HIS A 1 102 ? -10.532 4.392 -2.497 1.00 92.94 102 HIS A O 1
ATOM 807 N N . LYS A 1 103 ? -9.322 3.936 -4.334 1.00 91.31 103 LYS A N 1
ATOM 808 C CA . LYS A 1 103 ? -10.468 3.869 -5.253 1.00 91.31 103 LYS A CA 1
ATOM 809 C C . LYS A 1 103 ? -11.342 2.627 -5.077 1.00 91.31 103 LYS A C 1
ATOM 811 O O . LYS A 1 103 ? -12.520 2.689 -5.400 1.00 91.31 103 LYS A O 1
ATOM 816 N N . ASN A 1 104 ? -10.773 1.515 -4.610 1.00 91.00 104 ASN A N 1
ATOM 817 C CA . ASN A 1 104 ? -11.435 0.203 -4.610 1.00 91.00 104 ASN A CA 1
ATOM 818 C C . ASN A 1 104 ? -11.458 -0.452 -3.218 1.00 91.00 104 ASN A C 1
ATOM 820 O O . ASN A 1 104 ? -11.549 -1.673 -3.109 1.00 91.00 104 ASN A O 1
ATOM 824 N N . MET A 1 105 ? -11.321 0.334 -2.145 1.00 89.31 105 MET A N 1
ATOM 825 C CA . MET A 1 105 ? -11.113 -0.183 -0.788 1.00 89.31 105 MET A CA 1
ATOM 826 C C . MET A 1 105 ? -12.230 -1.133 -0.344 1.00 89.31 105 MET A C 1
ATOM 828 O O . MET A 1 105 ? -11.947 -2.209 0.182 1.00 89.31 105 MET A O 1
ATOM 832 N N . GLU A 1 106 ? -13.487 -0.755 -0.580 1.00 88.00 106 GLU A N 1
ATOM 833 C CA . GLU A 1 106 ? -14.650 -1.568 -0.214 1.00 88.00 106 GLU A CA 1
ATOM 834 C C . GLU A 1 106 ? -14.672 -2.893 -0.976 1.00 88.00 106 GLU A C 1
ATOM 836 O O . GLU A 1 106 ? -14.798 -3.953 -0.367 1.00 88.00 106 GLU A O 1
ATOM 841 N N . ASP A 1 107 ? -14.468 -2.856 -2.293 1.00 88.75 107 ASP A N 1
ATOM 842 C CA . ASP A 1 107 ? -14.478 -4.059 -3.125 1.00 88.75 107 ASP A CA 1
ATOM 843 C C . ASP A 1 107 ? -13.331 -5.015 -2.764 1.00 88.75 107 ASP A C 1
ATOM 845 O O . ASP A 1 107 ? -13.546 -6.226 -2.674 1.00 88.75 107 ASP A O 1
ATOM 849 N N . ILE A 1 108 ? -12.140 -4.476 -2.470 1.00 89.88 108 ILE A N 1
ATOM 850 C CA . ILE A 1 108 ? -10.984 -5.245 -1.979 1.00 89.88 108 ILE A CA 1
ATOM 851 C C . ILE A 1 108 ? -11.325 -5.945 -0.659 1.00 89.88 108 ILE A C 1
ATOM 853 O O . ILE A 1 108 ? -11.035 -7.131 -0.497 1.00 89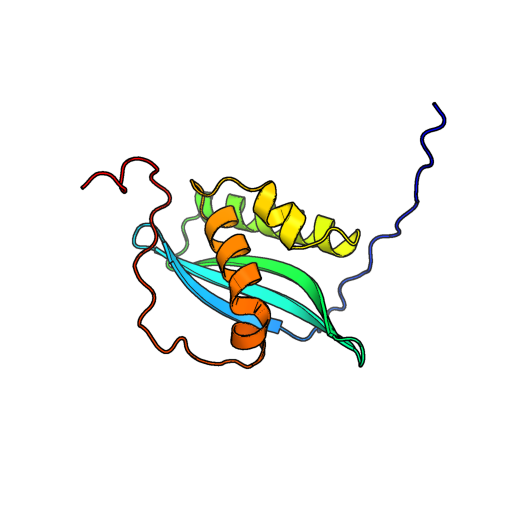.88 108 ILE A O 1
ATOM 857 N N . ILE A 1 109 ? -11.945 -5.231 0.283 1.00 88.50 109 ILE A N 1
ATOM 858 C CA . ILE A 1 109 ? -12.307 -5.765 1.602 1.00 88.50 109 ILE A CA 1
ATOM 859 C C . ILE A 1 109 ? -13.417 -6.817 1.496 1.00 88.50 109 ILE A C 1
ATOM 861 O O . ILE A 1 109 ? -13.357 -7.839 2.179 1.00 88.50 109 ILE A O 1
ATOM 865 N N . MET A 1 110 ? -14.386 -6.614 0.603 1.00 87.31 110 MET A N 1
ATOM 866 C CA . MET A 1 110 ? -15.448 -7.581 0.316 1.00 87.31 110 MET A CA 1
ATOM 867 C C . MET A 1 110 ? -14.968 -8.785 -0.509 1.00 87.31 110 MET A C 1
ATOM 869 O O . MET A 1 110 ? -15.745 -9.709 -0.745 1.00 87.31 110 MET A O 1
ATOM 873 N N . GLY A 1 111 ? -13.713 -8.785 -0.972 1.00 81.94 111 GLY A N 1
ATOM 874 C CA . GLY A 1 111 ? -13.166 -9.841 -1.823 1.00 81.94 111 GLY A CA 1
ATOM 875 C C . GLY A 1 111 ? -13.831 -9.917 -3.198 1.00 81.94 111 GLY A C 1
ATOM 876 O O . GLY A 1 111 ? -13.769 -10.961 -3.853 1.00 81.94 111 GLY A O 1
ATOM 877 N N . LYS A 1 112 ? -14.478 -8.834 -3.643 1.00 83.00 112 LYS A N 1
ATOM 878 C CA . LYS A 1 112 ? -15.067 -8.765 -4.978 1.00 83.00 112 LYS A CA 1
ATOM 879 C C . LYS A 1 112 ? -13.945 -8.757 -6.003 1.00 83.00 112 LYS A C 1
ATOM 881 O O . LYS A 1 112 ? -12.983 -7.995 -5.904 1.00 83.00 112 LYS A O 1
ATOM 886 N N . GLN A 1 113 ? -14.065 -9.629 -6.995 1.00 65.38 113 GLN A N 1
ATOM 887 C CA . GLN A 1 113 ? -13.148 -9.598 -8.121 1.00 65.38 113 GLN A CA 1
ATOM 888 C C . GLN A 1 113 ? -13.522 -8.430 -9.036 1.00 65.38 113 GLN A C 1
ATOM 890 O O . GLN A 1 113 ? -14.710 -8.201 -9.25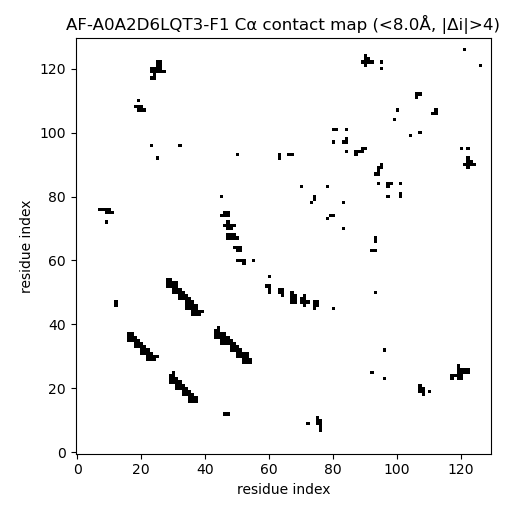2 1.00 65.38 113 GLN A O 1
ATOM 895 N N . PRO A 1 114 ? -12.540 -7.690 -9.574 1.00 68.06 114 PRO A N 1
ATOM 896 C CA . PRO A 1 114 ? -12.831 -6.631 -10.524 1.00 68.06 114 PRO A CA 1
ATOM 897 C C . PRO A 1 114 ? -13.509 -7.228 -11.765 1.00 68.06 114 PRO A C 1
ATOM 899 O O . PRO A 1 114 ? -12.993 -8.175 -12.360 1.00 68.06 114 PRO A O 1
ATOM 902 N N . ASP A 1 115 ? -14.641 -6.648 -12.176 1.00 59.00 115 ASP A N 1
ATOM 903 C CA . ASP A 1 115 ? -15.442 -7.110 -13.327 1.00 59.00 115 ASP A CA 1
ATOM 904 C C . ASP A 1 115 ? -14.649 -7.138 -14.643 1.00 59.00 115 ASP A C 1
ATOM 906 O O . ASP A 1 115 ? -14.995 -7.835 -15.598 1.00 59.00 115 ASP A O 1
ATOM 910 N N . LYS A 1 116 ? -13.568 -6.357 -14.714 1.00 64.50 116 LYS A N 1
ATOM 911 C CA . LYS A 1 116 ? -12.655 -6.300 -15.852 1.00 64.50 116 LYS A CA 1
ATOM 912 C C . LYS A 1 116 ? -11.274 -6.753 -15.414 1.00 64.50 116 LYS A C 1
ATOM 914 O O . LYS A 1 116 ? -10.779 -6.357 -14.361 1.00 64.50 116 LYS A O 1
ATOM 919 N N . LYS A 1 117 ? -10.618 -7.535 -16.276 1.00 65.06 117 LYS A N 1
ATOM 920 C CA . LYS A 1 117 ? -9.212 -7.903 -16.103 1.00 65.06 117 LYS A CA 1
ATOM 921 C C . LYS A 1 117 ? -8.395 -6.620 -15.921 1.00 65.06 117 LYS A C 1
ATOM 923 O O . LYS A 1 117 ? -8.429 -5.747 -16.791 1.00 65.06 117 LYS A O 1
ATOM 928 N N . GLN A 1 118 ? -7.710 -6.507 -14.784 1.00 71.69 118 GLN A N 1
ATOM 929 C CA . GLN A 1 118 ? -6.897 -5.339 -14.466 1.00 71.69 118 GLN A CA 1
ATOM 930 C C . GLN A 1 118 ? -5.871 -5.124 -15.585 1.00 71.69 118 GLN A C 1
ATOM 932 O O . GLN A 1 118 ? -5.150 -6.055 -15.950 1.00 71.69 118 GLN A O 1
ATOM 937 N N . ARG A 1 119 ? -5.855 -3.917 -16.161 1.00 75.62 119 ARG A N 1
ATOM 938 C CA . ARG A 1 119 ? -4.876 -3.543 -17.189 1.00 75.62 119 ARG A CA 1
ATOM 939 C C . ARG A 1 119 ? -3.483 -3.490 -16.566 1.00 75.62 119 ARG A C 1
ATOM 941 O O . ARG A 1 119 ? -3.363 -3.143 -15.393 1.00 75.62 119 ARG A O 1
ATOM 948 N N . GLU A 1 120 ? -2.468 -3.829 -17.358 1.00 80.94 120 GLU A N 1
ATOM 949 C CA . GLU A 1 120 ? -1.067 -3.620 -16.987 1.00 80.94 120 GLU A CA 1
ATOM 950 C C . GLU A 1 120 ? -0.869 -2.140 -16.649 1.00 80.94 120 GLU A C 1
ATOM 952 O O . GLU A 1 120 ? -1.221 -1.269 -17.451 1.00 80.94 120 GLU A O 1
ATOM 957 N N . LEU A 1 121 ? -0.381 -1.857 -15.445 1.00 83.31 121 LEU A N 1
ATOM 958 C CA . LEU A 1 121 ? -0.039 -0.505 -15.026 1.00 83.31 121 LEU A CA 1
ATOM 959 C C . LEU A 1 121 ? 1.444 -0.267 -15.301 1.00 83.31 121 LEU A C 1
ATOM 961 O O . LEU A 1 121 ? 2.264 -1.169 -15.147 1.00 83.31 121 LEU A O 1
ATOM 965 N N . SER A 1 122 ? 1.778 0.960 -15.684 1.00 83.38 122 SER A N 1
ATOM 966 C CA . SER A 1 122 ? 3.157 1.386 -15.892 1.00 83.38 122 SER A CA 1
ATOM 967 C C . SER A 1 122 ? 3.508 2.473 -14.891 1.00 83.38 122 SER A C 1
ATOM 969 O O . SER A 1 122 ? 2.723 3.405 -14.692 1.00 83.38 122 SER A O 1
ATOM 971 N N . THR A 1 123 ? 4.677 2.359 -14.272 1.00 83.56 123 THR A N 1
ATOM 972 C CA . THR A 1 123 ? 5.284 3.454 -13.505 1.00 83.56 123 THR A CA 1
ATOM 973 C C . THR A 1 123 ? 6.144 4.357 -14.382 1.00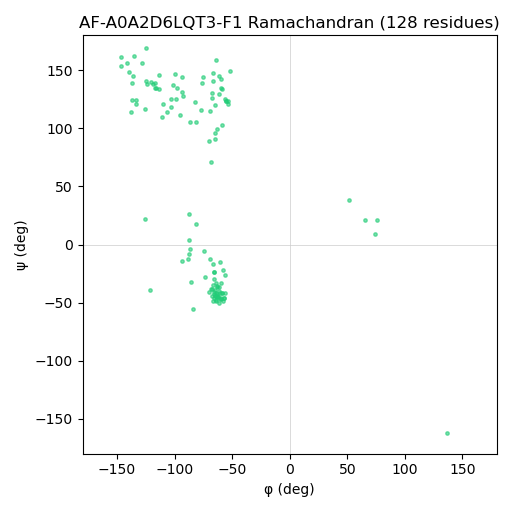 83.56 123 THR A C 1
ATOM 975 O O . THR A 1 123 ? 6.462 5.467 -13.968 1.00 83.56 123 THR A O 1
ATOM 978 N N . ASP A 1 124 ? 6.457 3.940 -15.613 1.00 80.88 124 ASP A N 1
ATOM 979 C CA . ASP A 1 124 ? 7.155 4.782 -16.582 1.00 80.88 124 ASP A CA 1
ATOM 980 C C . ASP A 1 124 ? 6.237 5.933 -17.050 1.00 80.88 124 ASP A C 1
ATOM 982 O O . ASP A 1 124 ? 5.227 5.673 -17.723 1.00 80.88 124 ASP A O 1
ATOM 986 N N . PRO A 1 125 ? 6.570 7.204 -16.740 1.00 69.38 125 PRO A N 1
ATOM 987 C CA . PRO A 1 125 ? 5.776 8.358 -17.157 1.00 69.38 125 PRO A CA 1
ATOM 988 C C . PRO A 1 125 ? 5.778 8.566 -18.679 1.00 69.38 125 PRO A C 1
ATOM 990 O O . PRO A 1 125 ? 4.914 9.273 -19.202 1.00 69.38 125 PRO A O 1
ATOM 993 N N . TYR A 1 126 ? 6.720 7.957 -19.404 1.00 74.75 126 TYR A N 1
ATOM 994 C CA . TYR A 1 126 ? 6.832 8.042 -20.859 1.00 74.75 126 TYR A CA 1
ATOM 995 C C . TYR A 1 126 ? 6.119 6.905 -21.592 1.00 74.75 126 TYR A C 1
ATOM 997 O O . TYR A 1 126 ? 5.842 7.050 -22.780 1.00 74.75 126 TYR A O 1
ATOM 1005 N N . ALA A 1 127 ? 5.741 5.827 -20.899 1.00 65.38 127 ALA A N 1
ATOM 1006 C CA . ALA A 1 127 ? 4.969 4.728 -21.485 1.00 65.38 127 ALA A CA 1
ATOM 1007 C C . ALA A 1 127 ? 3.517 5.117 -21.827 1.00 65.38 127 ALA A C 1
ATOM 1009 O O . ALA A 1 127 ? 2.837 4.389 -22.540 1.00 65.38 127 ALA A O 1
ATOM 1010 N N . MET A 1 128 ? 3.038 6.276 -21.351 1.00 55.78 128 MET A N 1
ATOM 1011 C CA . MET A 1 128 ? 1.755 6.877 -21.747 1.00 55.78 128 MET A CA 1
ATOM 1012 C C . MET A 1 128 ? 1.866 7.781 -22.992 1.00 55.78 128 MET A C 1
ATOM 1014 O O . MET A 1 128 ? 1.080 8.719 -23.149 1.00 55.78 128 MET A O 1
ATOM 1018 N N . ARG A 1 129 ? 2.849 7.547 -23.870 1.00 40.56 129 ARG A N 1
ATOM 1019 C CA . ARG A 1 129 ? 2.895 8.157 -25.204 1.00 40.56 129 ARG A CA 1
ATOM 1020 C C . ARG A 1 129 ? 2.556 7.103 -26.263 1.00 40.56 129 ARG A C 1
ATOM 1022 O O . ARG A 1 129 ? 3.348 6.197 -26.483 1.00 40.56 129 ARG A O 1
ATOM 1029 N N . GLU A 1 130 ? 1.406 7.350 -26.901 1.00 35.91 130 GLU A N 1
ATOM 1030 C CA . GLU A 1 130 ? 0.753 6.666 -28.042 1.00 35.91 130 GLU A CA 1
ATOM 1031 C C . GLU A 1 130 ? -0.122 5.440 -27.734 1.00 35.91 130 GLU A C 1
ATOM 1033 O O . GLU A 1 130 ? 0.386 4.370 -27.341 1.00 35.91 130 GLU A O 1
#

Nearest PDB structures (foldseek):
  2chc-assembly1_A  TM=4.392E-01  e=2.065E+00  Mycobacterium tuberculosis H37Rv
  8wr4-assembly1_B  TM=4.228E-01  e=5.202E+00  Chryseobacterium
  8jrc-assembly1_B  TM=3.436E-01  e=3.823E+00  Rhodopseudomonas palustris
  3vey-assembly1_A  TM=2.912E-01  e=3.380E+00  Homo sapiens

Secondary structure (DSSP, 8-state):
--------PPPP--SS-EEEEEEEEETTEEEEEEEEEEEETTEEEEEEEEEEEESPPTTHHHHHHHHHHHHHHHHHTT--HHHHHHHS-SSSHHHHHHHHHHHHHHHHHTTPPPSSPPPPB---TTTT--

Solvent-accessible surface area (backbone atoms only — not comparable to full-atom values): 7640 Å² total; per-residue (Å²): 135,82,80,77,78,76,81,66,70,68,57,80,80,66,100,75,67,53,69,30,71,51,73,46,49,42,74,93,33,44,37,36,41,36,40,30,37,48,82,52,101,93,44,78,43,68,44,35,41,44,42,45,50,47,76,77,44,80,65,62,37,52,52,39,40,50,51,18,54,49,52,16,51,42,30,30,61,68,50,54,68,66,63,51,32,77,68,37,58,59,62,33,70,68,21,46,51,44,42,50,42,69,78,39,46,65,44,44,66,70,66,55,74,70,96,55,84,80,67,81,40,65,36,56,82,67,74,80,65,132

pLDDT: mean 82.95, std 13.51, range [35.91, 94.19]